Protein AF-A0A535Q216-F1 (afdb_monomer_lite)

pLDDT: mean 89.42, std 12.95, range [41.94, 97.81]

Radius of gyration: 16.12 Å; chains: 1; bounding box: 40×20×43 Å

Secondary structure (DSSP, 8-state):
-PPPPS--PPPTTTS-TTSS---GGG-----S--TT-S---------TT-SS---TT-

Sequence (58 aa):
MGSGPPYGPADSKVSPRFSGIRTYARLPHVADDLNGVDVAIVGVPFDTGGTYRVGARF

Structure (mmCIF, N/CA/C/O backbone):
data_AF-A0A535Q216-F1
#
_entry.id   AF-A0A535Q216-F1
#
loop_
_atom_site.group_PDB
_atom_site.id
_atom_site.type_symbol
_atom_site.label_atom_id
_atom_site.label_alt_id
_atom_site.label_comp_id
_atom_site.label_asym_id
_atom_site.label_entity_id
_atom_site.label_seq_i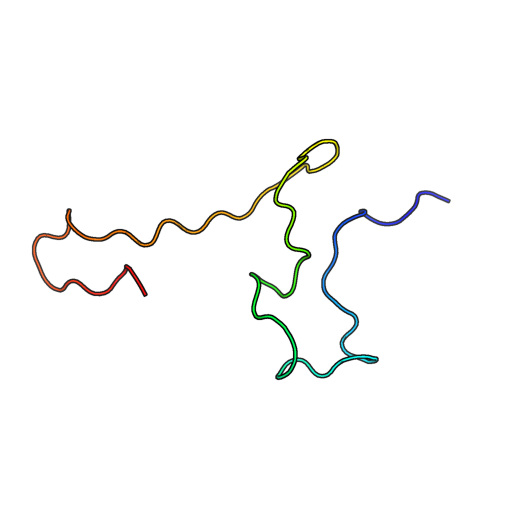d
_atom_site.pdbx_PDB_ins_code
_atom_site.Cartn_x
_atom_site.Cartn_y
_atom_site.Cartn_z
_atom_site.occupancy
_atom_site.B_iso_or_equiv
_atom_site.auth_seq_id
_atom_site.auth_comp_id
_atom_site.auth_asym_id
_atom_site.auth_atom_id
_atom_site.pdbx_PDB_model_num
ATOM 1 N N . MET A 1 1 ? -24.111 8.972 16.754 1.00 42.16 1 MET A N 1
ATOM 2 C CA . MET A 1 1 ? -22.671 8.675 16.896 1.00 42.16 1 MET A CA 1
ATOM 3 C C . MET A 1 1 ? -22.312 7.749 15.752 1.00 42.16 1 MET A C 1
ATOM 5 O O . MET A 1 1 ? -22.609 6.567 15.837 1.00 42.16 1 MET A O 1
ATOM 9 N N . GLY A 1 2 ? -21.851 8.305 14.630 1.00 41.94 2 GLY A N 1
ATOM 10 C CA . GLY A 1 2 ? -21.489 7.502 13.461 1.00 41.94 2 GLY A CA 1
ATOM 11 C C . GLY A 1 2 ? -20.262 6.667 13.797 1.00 41.94 2 GLY A C 1
ATOM 12 O O . GLY A 1 2 ? -19.278 7.212 14.295 1.00 41.94 2 GLY A O 1
ATOM 13 N N . SER A 1 3 ? -20.359 5.355 13.598 1.00 55.41 3 SER A N 1
ATOM 14 C CA . SER A 1 3 ? -19.221 4.441 13.617 1.00 55.41 3 SER A CA 1
ATOM 15 C C . SER A 1 3 ? -18.098 5.037 12.770 1.00 55.41 3 SER A C 1
ATOM 17 O O . SER A 1 3 ? -18.363 5.509 11.664 1.00 55.41 3 SER A O 1
ATOM 19 N N . GLY A 1 4 ? -16.865 5.050 13.285 1.00 53.59 4 GLY A N 1
ATOM 20 C CA . GLY A 1 4 ? -15.699 5.436 12.488 1.00 53.59 4 GLY A CA 1
ATOM 21 C C . GLY A 1 4 ? -15.636 4.636 11.178 1.00 53.59 4 GLY A C 1
ATOM 22 O O . GLY A 1 4 ? -16.325 3.617 11.064 1.00 53.59 4 GLY A O 1
ATOM 23 N N . PRO A 1 5 ? -14.848 5.084 10.185 1.00 57.06 5 PRO A N 1
ATOM 24 C CA . PRO A 1 5 ? -14.747 4.367 8.921 1.00 57.06 5 PRO A CA 1
ATOM 25 C C . PRO A 1 5 ? -14.445 2.882 9.205 1.00 57.06 5 PRO A C 1
ATOM 27 O O . PRO A 1 5 ? -13.551 2.601 10.008 1.00 57.06 5 PRO A O 1
ATOM 30 N N . PRO A 1 6 ? -15.207 1.938 8.616 1.00 73.94 6 PRO A N 1
ATOM 31 C CA . PRO A 1 6 ? -15.171 0.516 8.980 1.00 73.94 6 PRO A CA 1
ATOM 32 C C . PRO A 1 6 ? -13.792 -0.124 8.771 1.00 73.94 6 PRO A C 1
ATOM 34 O O . PRO A 1 6 ? -13.491 -1.168 9.347 1.00 73.94 6 PRO A O 1
ATOM 37 N N . TYR A 1 7 ? -12.936 0.530 7.984 1.00 86.88 7 TYR A N 1
ATOM 38 C CA . TYR A 1 7 ? -11.594 0.085 7.661 1.00 86.88 7 TYR A CA 1
ATOM 39 C C . TYR A 1 7 ? -10.562 1.073 8.202 1.00 86.88 7 TYR A C 1
ATOM 41 O O . TYR A 1 7 ? -10.514 2.239 7.812 1.00 86.88 7 TYR A O 1
ATOM 49 N N . GLY A 1 8 ? -9.705 0.585 9.095 1.00 90.31 8 GLY A N 1
ATOM 50 C CA . GLY A 1 8 ? -8.603 1.350 9.659 1.00 90.31 8 GLY A CA 1
ATOM 51 C C . GLY A 1 8 ? -7.432 0.447 10.051 1.00 90.31 8 GLY A C 1
ATOM 52 O O . GLY A 1 8 ? -7.611 -0.767 10.184 1.00 90.31 8 GLY A O 1
ATOM 53 N N . PRO A 1 9 ? -6.222 1.007 10.219 1.00 92.81 9 PRO A N 1
ATOM 54 C CA . PRO A 1 9 ? -5.058 0.228 10.615 1.00 92.81 9 PRO A CA 1
ATOM 55 C C . PRO A 1 9 ? -5.228 -0.419 11.991 1.00 92.81 9 PRO A C 1
ATOM 57 O O . PRO A 1 9 ? -5.850 0.156 12.885 1.00 92.81 9 PRO A O 1
ATOM 60 N N . ALA A 1 10 ? -4.587 -1.569 12.198 1.00 89.62 10 ALA A N 1
ATOM 61 C 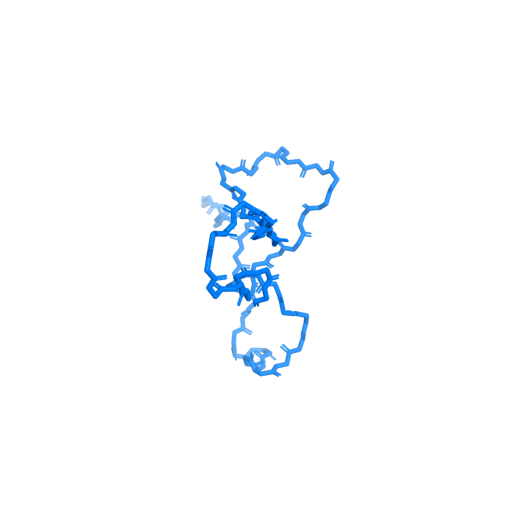CA . ALA A 1 10 ? -4.530 -2.195 13.519 1.00 89.62 10 ALA A CA 1
ATOM 62 C C . ALA A 1 10 ? -3.928 -1.251 14.584 1.00 89.62 10 ALA A C 1
ATOM 64 O O . ALA A 1 10 ? -2.909 -0.585 14.344 1.00 89.62 10 ALA A O 1
ATOM 65 N N . ASP A 1 11 ? -4.520 -1.237 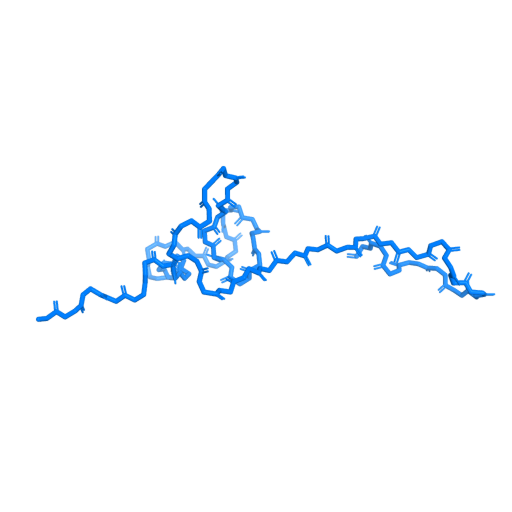15.786 1.00 91.44 11 ASP A N 1
ATOM 66 C CA . ASP A 1 11 ? -4.056 -0.392 16.890 1.00 91.44 11 ASP A CA 1
ATOM 67 C C . ASP A 1 11 ? -2.607 -0.739 17.272 1.00 91.44 11 ASP A C 1
ATOM 69 O O . ASP A 1 11 ? -2.269 -1.867 17.642 1.00 91.44 11 ASP A O 1
ATOM 73 N N . SER A 1 12 ? -1.734 0.267 17.189 1.00 93.00 12 SER A N 1
ATOM 74 C CA . SER A 1 12 ? -0.308 0.128 17.494 1.00 93.00 12 SER A CA 1
ATOM 75 C C . SER A 1 12 ? -0.017 -0.009 18.992 1.00 93.00 12 SER A C 1
ATOM 77 O O . SER A 1 12 ? 1.089 -0.417 19.341 1.00 93.00 12 SER A O 1
ATOM 79 N N . LYS A 1 13 ? -0.969 0.333 19.872 1.00 94.62 13 LYS A N 1
ATOM 80 C CA . LYS A 1 13 ? -0.852 0.118 21.324 1.00 94.62 13 LYS A CA 1
ATOM 81 C C . LYS A 1 13 ? -1.127 -1.331 21.726 1.00 94.62 13 LYS A C 1
ATOM 83 O O . LYS A 1 13 ? -0.652 -1.761 22.770 1.00 94.62 13 LYS A O 1
ATOM 88 N N . VAL A 1 14 ? -1.874 -2.068 20.902 1.00 93.88 14 VAL A N 1
ATOM 89 C CA . VAL A 1 14 ? -2.228 -3.477 21.135 1.00 93.88 14 VAL A CA 1
ATOM 90 C C . VAL A 1 14 ? -1.276 -4.415 20.393 1.00 93.88 14 VAL A C 1
ATOM 92 O O . VAL A 1 14 ? -0.866 -5.436 20.938 1.00 93.88 14 VAL A O 1
ATOM 95 N N . SER A 1 15 ? -0.887 -4.067 19.161 1.00 91.19 15 SER A N 1
ATOM 96 C CA . SER A 1 15 ? 0.035 -4.857 18.340 1.00 91.19 15 SER A CA 1
ATOM 97 C C . SER A 1 15 ? 1.187 -3.991 17.819 1.00 91.19 15 SER A C 1
ATOM 99 O O . SER A 1 15 ? 0.938 -3.006 17.108 1.00 91.19 15 SER A O 1
ATOM 101 N N . PRO A 1 16 ? 2.453 -4.357 18.108 1.00 94.50 16 PRO A N 1
ATOM 102 C CA . PRO A 1 16 ? 3.598 -3.592 17.646 1.00 94.50 16 PRO A CA 1
ATOM 103 C C . PRO A 1 16 ? 3.688 -3.602 16.117 1.00 94.50 16 PRO A C 1
ATOM 105 O O . PRO A 1 16 ? 3.403 -4.601 15.453 1.00 94.50 16 PRO A O 1
ATOM 108 N N . ARG A 1 17 ? 4.145 -2.480 15.551 1.00 95.06 17 ARG A N 1
ATOM 109 C CA . ARG A 1 17 ? 4.160 -2.230 14.097 1.00 95.06 17 ARG A CA 1
ATOM 110 C C . ARG A 1 17 ? 5.027 -3.196 13.286 1.00 95.06 17 ARG A C 1
ATOM 112 O O . ARG A 1 17 ? 4.811 -3.322 12.089 1.00 95.06 17 ARG A O 1
ATOM 119 N N . PHE A 1 18 ? 5.996 -3.855 13.918 1.00 94.25 18 PHE A N 1
ATOM 120 C CA . PHE A 1 18 ? 6.888 -4.825 13.275 1.00 94.25 18 PHE A CA 1
ATOM 121 C C . PHE A 1 18 ? 6.326 -6.260 13.255 1.00 94.25 18 PHE A C 1
ATOM 123 O O . PHE A 1 18 ? 7.017 -7.175 12.815 1.00 94.25 18 PHE A O 1
ATOM 130 N N . SER A 1 19 ? 5.097 -6.471 13.739 1.00 94.69 19 SER A N 1
ATOM 131 C CA . SER A 1 19 ? 4.439 -7.782 13.820 1.00 94.69 19 SER A CA 1
ATOM 132 C C . SER A 1 19 ? 3.186 -7.870 12.935 1.00 94.69 19 SER A C 1
ATOM 134 O O . SER A 1 19 ? 2.660 -6.849 12.491 1.00 94.69 19 SER A O 1
ATOM 136 N N . GLY A 1 20 ? 2.689 -9.093 12.713 1.00 91.56 20 GLY A N 1
ATOM 137 C CA . GLY A 1 20 ? 1.456 -9.361 11.962 1.00 91.56 20 GLY A CA 1
ATOM 138 C C . GLY A 1 20 ? 1.630 -9.430 10.438 1.00 91.56 20 GLY A C 1
ATOM 139 O O . GLY A 1 20 ? 2.745 -9.388 9.912 1.00 91.56 20 GLY A O 1
ATOM 140 N N . ILE A 1 21 ? 0.506 -9.572 9.726 1.00 94.75 21 ILE A N 1
ATOM 141 C CA . ILE A 1 21 ? 0.469 -9.621 8.255 1.00 94.75 21 ILE A CA 1
ATOM 142 C C . ILE A 1 21 ? 0.755 -8.223 7.687 1.00 94.75 21 ILE A C 1
ATOM 144 O O . ILE A 1 21 ? 0.209 -7.224 8.153 1.00 94.75 21 ILE A O 1
ATOM 148 N N . ARG A 1 22 ? 1.612 -8.153 6.662 1.00 94.50 22 ARG A N 1
ATOM 149 C CA . ARG A 1 22 ? 2.098 -6.896 6.071 1.00 94.50 22 ARG A CA 1
ATOM 150 C C . ARG A 1 22 ? 1.228 -6.442 4.898 1.00 94.50 22 ARG A C 1
ATOM 152 O O . ARG A 1 22 ? 1.648 -6.504 3.748 1.00 94.50 22 ARG A O 1
ATOM 159 N N . THR A 1 23 ? 0.016 -5.989 5.190 1.00 95.69 23 THR A N 1
ATOM 160 C CA . THR A 1 23 ? -0.828 -5.286 4.213 1.00 95.69 23 THR A CA 1
ATOM 161 C C . THR A 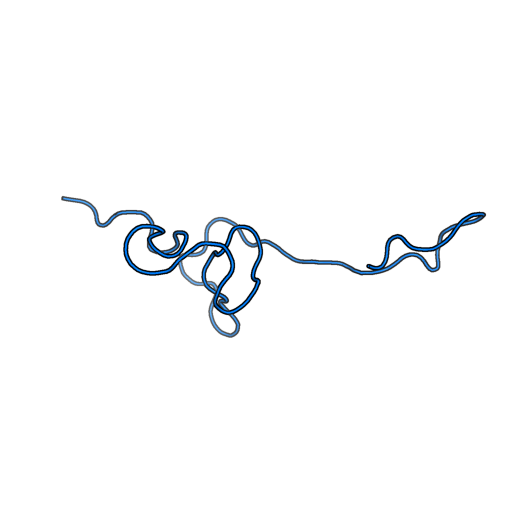1 23 ? -0.398 -3.822 4.062 1.00 95.69 23 THR A C 1
ATOM 163 O O . THR A 1 23 ? 0.303 -3.271 4.920 1.00 95.69 23 THR A O 1
ATOM 166 N N . TYR A 1 24 ? -0.829 -3.161 2.980 1.00 95.75 24 TYR A N 1
ATOM 167 C CA . TYR A 1 24 ? -0.573 -1.732 2.783 1.00 95.75 24 TYR A CA 1
ATOM 168 C C . TYR A 1 24 ? -1.097 -0.921 3.975 1.00 95.75 24 TYR A C 1
ATOM 170 O O . TYR A 1 24 ? -2.247 -1.076 4.381 1.00 95.75 24 TYR A O 1
ATOM 178 N N . ALA A 1 25 ? -0.236 -0.083 4.561 1.00 94.75 25 ALA A N 1
ATOM 179 C CA . ALA A 1 25 ? -0.541 0.742 5.736 1.00 94.75 25 ALA A CA 1
ATOM 180 C C . ALA A 1 25 ? -1.174 -0.015 6.929 1.00 94.75 25 ALA A C 1
ATOM 182 O O . ALA A 1 25 ? -1.785 0.609 7.797 1.00 94.75 25 ALA A O 1
ATOM 183 N N . ARG A 1 26 ? -1.009 -1.347 7.005 1.00 94.00 26 ARG A N 1
ATOM 184 C CA . ARG A 1 26 ? -1.668 -2.233 7.987 1.00 94.00 26 ARG A CA 1
ATOM 185 C C . ARG A 1 26 ? -3.204 -2.198 7.930 1.00 94.00 26 ARG A C 1
ATOM 187 O O . ARG A 1 26 ? -3.848 -2.479 8.942 1.00 94.00 26 ARG A O 1
ATOM 194 N N . LEU A 1 27 ? -3.786 -1.837 6.785 1.00 93.75 27 LEU A N 1
ATOM 195 C CA . LEU A 1 27 ? -5.233 -1.872 6.569 1.00 93.75 27 LEU A CA 1
ATOM 196 C C . LEU A 1 27 ? -5.753 -3.320 6.490 1.00 93.75 27 LEU A C 1
ATOM 198 O O . LEU A 1 27 ? -4.984 -4.229 6.156 1.00 93.75 27 LEU A O 1
ATOM 202 N N . PRO A 1 28 ? -7.044 -3.560 6.770 1.00 92.31 28 PRO A N 1
ATOM 203 C CA . PRO A 1 28 ? -7.652 -4.874 6.593 1.00 92.31 28 PRO A CA 1
ATOM 204 C C . PRO A 1 28 ? -7.552 -5.361 5.141 1.00 92.31 28 PRO A C 1
ATOM 206 O O . PRO A 1 28 ? -7.688 -4.578 4.204 1.00 92.31 28 PRO A O 1
ATOM 209 N N . HIS A 1 29 ? -7.333 -6.664 4.958 1.00 93.44 29 HIS A N 1
ATOM 210 C CA . HIS A 1 29 ? -7.430 -7.307 3.648 1.00 93.44 29 HIS A CA 1
ATOM 211 C C . HIS A 1 29 ? -8.888 -7.704 3.388 1.00 93.44 29 HIS A C 1
ATOM 213 O O . HIS A 1 29 ? -9.428 -8.543 4.109 1.00 93.44 29 HIS A O 1
ATOM 219 N N . VAL A 1 30 ? -9.511 -7.099 2.378 1.00 92.75 30 VAL A N 1
ATOM 220 C CA . VAL A 1 30 ? -10.901 -7.353 1.972 1.00 92.75 30 VAL A CA 1
ATOM 221 C C . VAL A 1 30 ? -10.867 -8.051 0.611 1.00 92.75 30 VAL A C 1
ATOM 223 O O . VAL A 1 30 ? -10.481 -7.431 -0.375 1.00 92.75 30 VAL A O 1
ATOM 226 N N . ALA A 1 31 ? -11.181 -9.349 0.575 1.00 83.00 31 ALA A N 1
ATOM 227 C CA . ALA A 1 31 ? -10.982 -10.193 -0.610 1.00 83.00 31 ALA A CA 1
ATOM 228 C C . ALA A 1 31 ? -12.256 -10.424 -1.439 1.00 83.00 31 ALA A C 1
ATOM 230 O O . ALA A 1 31 ? -12.166 -10.536 -2.658 1.00 83.00 31 ALA A O 1
ATOM 231 N N . ASP A 1 32 ? -13.421 -10.485 -0.786 1.00 84.62 32 ASP A N 1
ATOM 232 C CA . ASP A 1 32 ? -14.626 -11.067 -1.394 1.00 84.62 32 ASP A CA 1
ATOM 233 C C . ASP A 1 32 ? -15.735 -10.043 -1.680 1.00 84.62 32 ASP A C 1
ATOM 235 O O . ASP A 1 32 ? -16.409 -10.139 -2.703 1.00 84.62 32 ASP A O 1
ATOM 239 N N . ASP A 1 33 ? -15.929 -9.059 -0.796 1.00 86.31 33 ASP A N 1
ATOM 240 C CA . ASP A 1 33 ? -17.001 -8.065 -0.905 1.00 86.31 33 ASP A CA 1
ATOM 241 C C . ASP A 1 33 ? -16.471 -6.647 -0.665 1.00 86.31 33 ASP A C 1
ATOM 243 O O . ASP A 1 33 ? -15.917 -6.348 0.392 1.00 86.31 33 ASP A O 1
ATOM 247 N N . LEU A 1 34 ? -16.659 -5.773 -1.655 1.00 89.69 34 LEU A N 1
ATOM 248 C CA . LEU A 1 34 ? -16.262 -4.365 -1.611 1.00 89.69 34 LEU A CA 1
ATOM 249 C C . LEU A 1 34 ? -17.421 -3.426 -1.242 1.00 89.69 34 LEU A C 1
ATOM 251 O O . LEU A 1 34 ? -17.260 -2.207 -1.297 1.00 89.69 34 LEU A O 1
ATOM 255 N N . ASN A 1 35 ? -18.588 -3.951 -0.864 1.00 89.12 35 ASN A N 1
ATOM 256 C CA . ASN A 1 35 ? -19.695 -3.131 -0.382 1.00 89.12 35 ASN A CA 1
ATOM 257 C C . ASN A 1 35 ? -19.250 -2.272 0.814 1.00 89.12 35 ASN A C 1
ATOM 259 O O . ASN A 1 35 ? -18.804 -2.778 1.841 1.00 89.12 35 ASN A O 1
ATOM 263 N N . GLY A 1 36 ? -19.387 -0.951 0.680 1.00 86.19 36 GLY A N 1
ATOM 264 C CA . GLY A 1 36 ? -18.958 0.014 1.699 1.00 86.19 36 GLY A CA 1
ATOM 265 C C . GLY A 1 36 ? -17.461 0.345 1.689 1.00 86.19 36 GLY A C 1
ATOM 266 O O . GLY A 1 36 ? -17.005 1.076 2.568 1.00 86.19 36 GLY A O 1
ATOM 267 N N . VAL A 1 37 ? -16.693 -0.158 0.718 1.00 90.12 37 VAL A N 1
ATOM 268 C CA . VAL A 1 37 ? -15.313 0.273 0.465 1.00 90.12 37 VAL A CA 1
ATOM 269 C C . VAL A 1 37 ? -15.332 1.472 -0.483 1.00 90.12 37 VAL A C 1
ATOM 271 O O . VAL A 1 37 ? -15.628 1.329 -1.666 1.00 90.12 37 VAL A O 1
ATOM 274 N N . ASP A 1 38 ? -14.965 2.651 0.020 1.00 92.00 38 ASP A N 1
ATOM 275 C CA . ASP A 1 38 ? -14.856 3.861 -0.810 1.00 92.00 38 ASP A CA 1
ATOM 276 C C . ASP A 1 38 ? -13.566 3.884 -1.650 1.00 92.00 38 ASP A C 1
ATOM 278 O O . ASP A 1 38 ? -13.526 4.446 -2.744 1.00 92.00 38 ASP A O 1
ATOM 282 N N . VAL A 1 39 ? -12.486 3.290 -1.126 1.00 92.50 39 VAL A N 1
ATOM 283 C CA . VAL A 1 39 ? -11.156 3.266 -1.753 1.00 92.50 39 VAL A CA 1
ATOM 284 C C . VAL A 1 39 ? -10.484 1.917 -1.515 1.00 92.50 39 VAL A C 1
ATOM 286 O O . VAL A 1 39 ? -10.376 1.463 -0.376 1.00 92.50 39 VAL A O 1
ATOM 289 N N . ALA A 1 40 ? -9.959 1.316 -2.584 1.00 93.19 40 ALA A N 1
ATOM 290 C CA . ALA A 1 40 ? -9.157 0.098 -2.535 1.00 93.19 40 ALA A CA 1
ATOM 291 C C . ALA A 1 40 ? -7.697 0.376 -2.925 1.00 93.19 40 ALA A C 1
ATOM 293 O O . ALA A 1 40 ? -7.418 1.185 -3.810 1.00 93.19 40 ALA A O 1
ATOM 294 N N . ILE A 1 41 ? -6.763 -0.331 -2.284 1.00 95.31 41 ILE A N 1
ATOM 295 C CA . ILE A 1 41 ? -5.341 -0.313 -2.642 1.00 95.31 41 ILE A CA 1
ATOM 296 C C . ILE A 1 41 ? -4.998 -1.631 -3.325 1.00 95.31 41 ILE A C 1
ATOM 298 O O . ILE A 1 41 ? -5.164 -2.697 -2.736 1.00 95.31 41 ILE A O 1
ATOM 302 N N . VAL A 1 42 ? -4.493 -1.550 -4.555 1.00 95.25 42 VAL A N 1
ATOM 303 C CA . VAL A 1 42 ? -4.148 -2.715 -5.376 1.00 95.25 42 VAL A CA 1
ATOM 304 C C . VAL A 1 42 ? -2.695 -2.600 -5.823 1.00 95.25 42 VAL A C 1
ATOM 306 O O . VAL A 1 42 ? -2.283 -1.579 -6.370 1.00 95.25 42 VAL A O 1
ATOM 309 N N . GLY A 1 43 ? -1.910 -3.649 -5.580 1.00 95.75 43 GLY A N 1
ATOM 310 C CA . GLY A 1 43 ? -0.550 -3.758 -6.100 1.00 95.75 43 GLY A CA 1
ATOM 311 C C . GLY A 1 43 ? -0.548 -4.339 -7.513 1.00 95.75 43 GLY A C 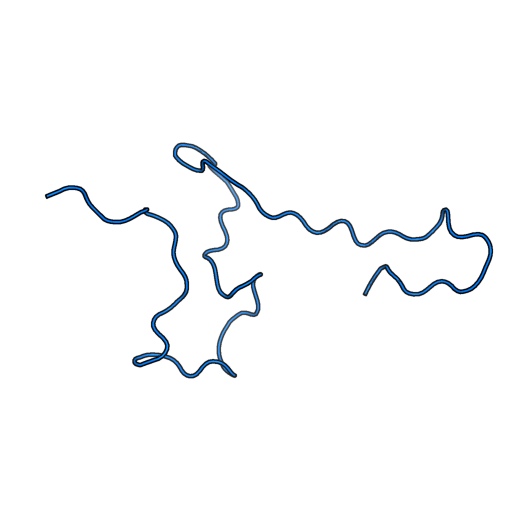1
ATOM 312 O O . GLY A 1 43 ? -1.195 -5.354 -7.759 1.00 95.75 43 GLY A O 1
ATOM 313 N N . VAL A 1 44 ? 0.214 -3.730 -8.424 1.00 97.31 44 VAL A N 1
ATOM 314 C CA . VAL A 1 44 ? 0.461 -4.257 -9.776 1.00 97.31 44 VAL A CA 1
ATOM 315 C C . VAL A 1 44 ? 1.968 -4.495 -9.937 1.00 97.31 44 VAL A C 1
ATOM 317 O O . VAL A 1 44 ? 2.684 -3.605 -10.396 1.00 97.31 44 VAL A O 1
ATOM 320 N N . PRO A 1 45 ? 2.486 -5.662 -9.514 1.00 97.12 45 PRO A N 1
ATOM 321 C CA . PRO A 1 45 ? 3.916 -5.963 -9.555 1.00 97.12 45 PRO A CA 1
ATOM 322 C C . PRO A 1 45 ? 4.347 -6.365 -10.973 1.00 97.12 45 PRO A C 1
ATOM 324 O O . PRO A 1 45 ? 4.518 -7.544 -11.285 1.00 97.12 45 PRO A O 1
ATOM 327 N N . PHE A 1 46 ? 4.495 -5.381 -11.860 1.00 97.81 46 PHE A N 1
ATOM 328 C CA . PHE A 1 46 ? 4.797 -5.609 -13.272 1.00 97.81 46 PHE A CA 1
ATOM 329 C C . PHE A 1 46 ? 5.826 -4.614 -13.811 1.00 97.81 46 PHE A C 1
ATOM 331 O O . PHE A 1 46 ? 5.708 -3.411 -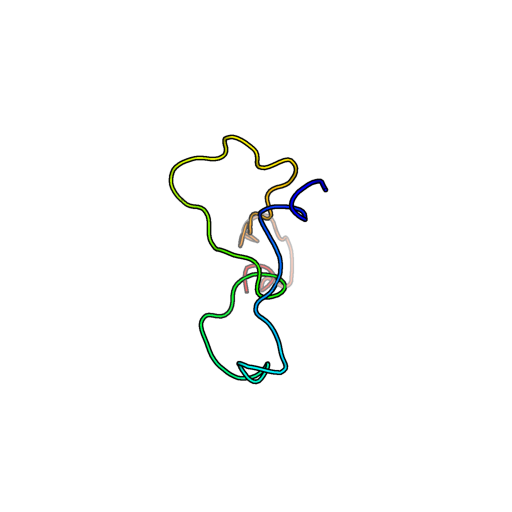13.603 1.00 97.81 46 PHE A O 1
ATOM 338 N N . ASP A 1 47 ? 6.815 -5.110 -14.555 1.00 97.62 47 ASP A N 1
ATOM 339 C CA . ASP A 1 47 ? 7.872 -4.287 -15.158 1.00 97.62 47 ASP A CA 1
ATOM 340 C C . ASP A 1 47 ? 8.377 -4.813 -16.520 1.00 97.62 47 ASP A C 1
ATOM 342 O O . ASP A 1 47 ? 9.393 -4.337 -17.023 1.00 97.62 47 ASP A O 1
ATOM 346 N N . THR A 1 48 ? 7.678 -5.760 -17.165 1.00 97.31 48 THR A N 1
ATOM 347 C CA . THR A 1 48 ? 8.114 -6.347 -18.454 1.00 97.31 48 THR A CA 1
ATOM 348 C C . THR A 1 48 ? 8.114 -5.337 -19.611 1.00 97.31 48 THR A C 1
ATOM 350 O O . THR A 1 48 ? 8.739 -5.581 -20.636 1.00 97.31 48 THR A O 1
ATOM 353 N N . GLY A 1 49 ? 7.455 -4.185 -19.448 1.00 95.94 49 GLY A N 1
ATOM 354 C CA . GLY A 1 49 ? 7.528 -3.063 -20.392 1.00 95.94 49 GLY A CA 1
ATOM 355 C C . GLY A 1 49 ? 8.763 -2.164 -20.229 1.00 95.94 49 GLY A C 1
ATOM 356 O O . GLY A 1 49 ? 8.929 -1.222 -21.001 1.00 95.94 49 GLY A O 1
ATOM 357 N N . GLY A 1 50 ? 9.612 -2.403 -19.224 1.00 96.75 50 GLY A N 1
ATOM 358 C CA . GLY A 1 50 ? 10.824 -1.619 -18.996 1.00 96.75 50 GLY A CA 1
ATOM 359 C C . GLY A 1 50 ? 11.882 -1.861 -20.075 1.00 96.75 50 GLY A C 1
ATOM 360 O O . GLY A 1 50 ? 12.190 -3.000 -20.409 1.00 96.75 50 GLY A O 1
ATOM 361 N N . THR A 1 51 ? 12.478 -0.789 -20.601 1.00 97.19 51 THR A N 1
ATOM 362 C CA . THR A 1 51 ? 13.504 -0.857 -21.662 1.00 97.19 51 THR A CA 1
ATOM 363 C C . THR A 1 51 ? 14.941 -0.874 -21.136 1.00 97.19 51 THR A C 1
ATOM 365 O O . THR A 1 51 ? 15.882 -1.032 -21.911 1.00 97.19 51 THR A O 1
ATOM 368 N N . TYR A 1 52 ? 15.130 -0.703 -19.824 1.00 96.12 52 TYR A N 1
ATOM 369 C CA . TYR A 1 52 ? 16.441 -0.715 -19.177 1.00 96.12 52 TYR A CA 1
ATOM 370 C C . TYR A 1 52 ? 16.402 -1.503 -17.858 1.00 96.12 52 TYR A C 1
ATOM 372 O O . TYR A 1 52 ? 15.969 -2.651 -17.848 1.00 96.12 52 TYR A O 1
ATOM 380 N N . ARG A 1 53 ? 16.885 -0.938 -16.743 1.00 97.06 53 ARG A N 1
ATOM 381 C CA . ARG A 1 53 ? 16.926 -1.621 -15.444 1.00 97.06 53 ARG A CA 1
ATOM 382 C C . ARG A 1 53 ? 15.514 -2.000 -14.992 1.00 97.06 53 ARG A C 1
ATOM 384 O O . ARG A 1 53 ? 14.715 -1.131 -14.658 1.00 97.06 53 ARG A O 1
ATOM 391 N N . VAL A 1 54 ? 15.259 -3.304 -14.974 1.00 97.12 54 VAL A N 1
ATOM 392 C CA . VAL A 1 54 ? 14.082 -3.942 -14.371 1.00 97.12 54 VAL A CA 1
ATOM 393 C C . VAL A 1 54 ? 14.229 -4.033 -12.847 1.00 97.12 54 VAL A C 1
ATOM 395 O O . VAL A 1 54 ? 15.322 -3.821 -12.315 1.00 97.12 54 VAL A O 1
ATOM 398 N N . GLY A 1 55 ? 13.141 -4.359 -12.145 1.00 97.12 55 GLY A N 1
ATOM 399 C CA . GLY A 1 55 ? 13.122 -4.532 -10.689 1.00 97.12 55 GLY A CA 1
ATOM 400 C C . GLY A 1 55 ? 11.888 -3.955 -9.990 1.00 97.12 55 GLY A C 1
ATOM 401 O O . GLY A 1 55 ? 11.675 -4.268 -8.828 1.00 97.12 55 GLY A O 1
ATOM 402 N N . ALA A 1 56 ? 11.055 -3.166 -10.681 1.00 97.44 56 ALA A N 1
ATOM 403 C CA . ALA A 1 56 ? 9.901 -2.474 -10.088 1.00 97.44 56 ALA A CA 1
ATOM 404 C C . ALA A 1 56 ? 8.743 -3.404 -9.674 1.00 97.44 56 ALA A C 1
ATOM 406 O O . ALA A 1 56 ? 7.763 -2.953 -9.089 1.00 97.44 56 ALA A O 1
ATOM 407 N N . ARG A 1 57 ? 8.834 -4.702 -9.987 1.00 97.50 57 ARG A N 1
ATOM 408 C CA . ARG A 1 57 ? 7.849 -5.714 -9.581 1.00 97.50 57 ARG A CA 1
ATOM 409 C C . ARG A 1 57 ? 7.940 -6.125 -8.096 1.00 97.50 57 ARG A C 1
ATOM 411 O O . ARG A 1 57 ? 7.118 -6.930 -7.665 1.00 97.50 57 ARG A O 1
ATOM 418 N N . PHE A 1 58 ? 8.933 -5.633 -7.351 1.00 94.56 58 PHE A N 1
ATOM 419 C CA . PHE A 1 58 ? 9.177 -5.920 -5.930 1.00 94.56 58 PHE A CA 1
ATOM 420 C C . PHE A 1 58 ? 9.252 -4.624 -5.120 1.00 94.56 58 PHE A C 1
ATOM 422 O O . PHE A 1 58 ? 8.930 -4.688 -3.912 1.00 94.56 58 PHE A O 1
#

Foldseek 3Di:
DDDDQPKDADDCVVPPPVDDDDDVVNIDDDDDDCVSPPDDDDDDLDDPVPPDDDDSSD